Protein AF-A0A3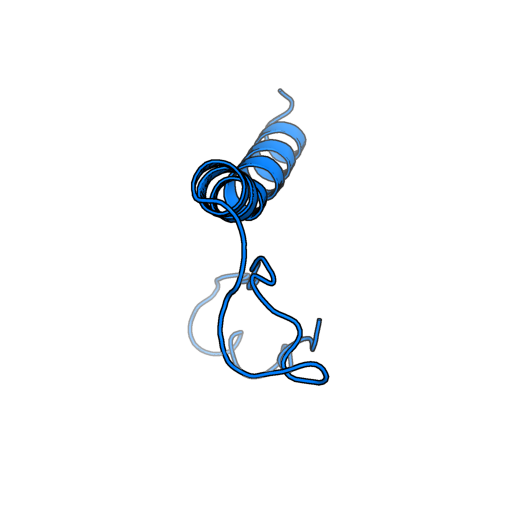68F0V9-F1 (afdb_monomer_lite)

Organism: Ancylostoma caninum (NCBI:txid29170)

Sequence (61 aa):
MNRAPKEFIDSLLFVSAAIVCVTLLNRMKGDQVIIEHDQYIEFEERPFRLVTALIRKQLGY

InterPro domains:
  IPR035994 Nucleoside phosphorylase superfamily [G3DSA:3.40.50.1580] (8-61)

Foldseek 3Di:
DDDDPPPPPCPPDVDDDDDDAFDQDDVVVHDDRDDDPVVVVVRRCVSVVVVVVVVCVVVVD

Secondary structure (DSSP, 8-state):
-----TTTTTTT--------------GGG-SS----HHHHHHHHHHHHHHHHHHHHHHHT-

Structure (mmCIF, N/CA/C/O backbone):
data_AF-A0A368F0V9-F1
#
_entry.id   AF-A0A368F0V9-F1
#
loop_
_a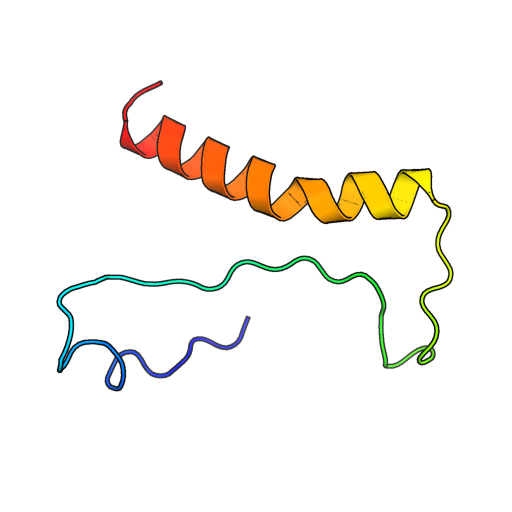tom_site.group_PDB
_atom_site.id
_atom_site.type_symbol
_atom_site.label_atom_id
_atom_site.label_alt_id
_atom_site.label_comp_id
_atom_site.label_asym_id
_atom_site.label_entity_id
_atom_site.label_seq_id
_atom_site.pdbx_PDB_ins_code
_atom_site.Cartn_x
_atom_site.Cartn_y
_atom_site.Cartn_z
_atom_site.occupancy
_atom_site.B_iso_or_equiv
_atom_site.auth_seq_id
_atom_site.auth_comp_id
_atom_site.auth_asym_id
_atom_site.auth_atom_id
_atom_site.pdbx_PDB_model_num
ATOM 1 N N . MET A 1 1 ? 4.799 -8.860 6.990 1.00 41.81 1 MET A N 1
ATOM 2 C CA . MET A 1 1 ? 4.253 -7.744 7.792 1.00 41.81 1 MET A CA 1
ATOM 3 C C . MET A 1 1 ? 4.709 -7.965 9.224 1.00 41.81 1 MET A C 1
ATOM 5 O O . MET A 1 1 ? 4.066 -8.692 9.971 1.00 41.81 1 MET A O 1
ATOM 9 N N . ASN A 1 2 ? 5.904 -7.470 9.548 1.00 44.72 2 ASN A N 1
ATOM 10 C CA . ASN A 1 2 ? 6.522 -7.691 10.851 1.00 44.72 2 ASN A CA 1
ATOM 11 C C . ASN A 1 2 ? 5.796 -6.802 11.855 1.00 44.72 2 ASN A C 1
ATOM 13 O O . ASN A 1 2 ? 5.829 -5.579 11.746 1.00 44.72 2 ASN A O 1
ATOM 17 N N . ARG A 1 3 ? 5.060 -7.424 12.774 1.00 54.69 3 ARG A N 1
ATOM 18 C CA . ARG A 1 3 ? 4.380 -6.722 13.857 1.00 54.69 3 ARG A CA 1
ATOM 19 C C . ARG A 1 3 ? 5.482 -6.147 14.752 1.00 54.69 3 ARG A C 1
ATOM 21 O O . ARG A 1 3 ? 6.254 -6.922 15.311 1.00 54.69 3 ARG A O 1
ATOM 28 N N . ALA A 1 4 ? 5.593 -4.821 14.840 1.00 54.88 4 ALA A N 1
ATOM 29 C CA . ALA A 1 4 ? 6.414 -4.202 15.876 1.00 54.88 4 ALA A CA 1
ATOM 30 C C . ALA A 1 4 ? 5.944 -4.742 17.244 1.00 54.88 4 ALA A C 1
ATOM 32 O O . ALA A 1 4 ? 4.738 -4.983 17.405 1.00 54.88 4 ALA A O 1
ATO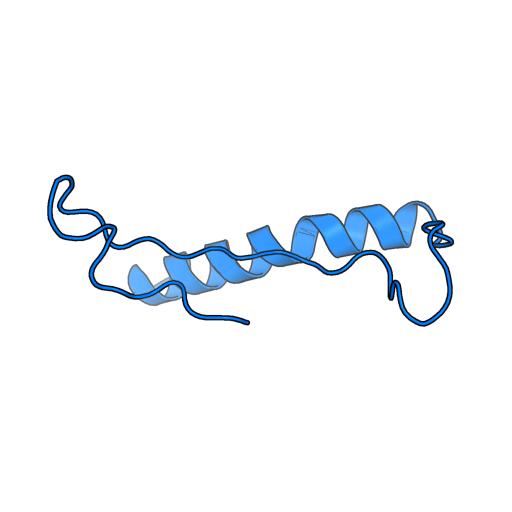M 33 N N . PRO A 1 5 ? 6.858 -5.008 18.193 1.00 56.09 5 PRO A N 1
ATOM 34 C CA . PRO A 1 5 ? 6.478 -5.497 19.511 1.00 56.09 5 PRO A CA 1
ATOM 35 C C . PRO A 1 5 ? 5.482 -4.512 20.132 1.00 56.09 5 PRO A C 1
ATOM 37 O O . PRO A 1 5 ? 5.763 -3.319 20.238 1.00 56.09 5 PRO A O 1
ATOM 40 N N . LYS A 1 6 ? 4.299 -5.021 20.499 1.00 54.41 6 LYS A N 1
ATOM 41 C CA . LYS A 1 6 ? 3.162 -4.236 21.021 1.00 54.41 6 LYS A CA 1
ATOM 42 C C . LYS A 1 6 ? 3.520 -3.418 22.270 1.00 54.41 6 LYS A C 1
ATOM 44 O O . LYS A 1 6 ? 2.849 -2.460 22.606 1.00 54.41 6 LYS A O 1
ATOM 49 N N . GLU A 1 7 ? 4.607 -3.789 22.929 1.00 52.94 7 GLU A N 1
ATOM 50 C CA . GLU A 1 7 ? 4.988 -3.330 24.262 1.00 52.94 7 GLU A CA 1
ATOM 51 C C . GLU A 1 7 ? 5.732 -1.985 24.254 1.00 52.94 7 GLU A C 1
ATOM 53 O O . GLU A 1 7 ? 5.873 -1.359 25.299 1.00 52.94 7 GLU A O 1
ATOM 58 N N . PHE A 1 8 ? 6.196 -1.513 23.089 1.00 51.25 8 PHE A N 1
ATOM 59 C CA . PHE A 1 8 ? 7.003 -0.288 22.997 1.00 51.25 8 PHE A CA 1
ATOM 60 C C . PHE A 1 8 ? 6.184 0.993 22.740 1.00 51.25 8 PHE A C 1
ATOM 62 O O . PHE A 1 8 ? 6.665 2.083 23.031 1.00 51.25 8 PHE A O 1
ATOM 69 N N . ILE A 1 9 ? 4.958 0.892 22.208 1.00 53.44 9 ILE A N 1
ATOM 70 C CA . ILE A 1 9 ? 4.110 2.061 21.883 1.00 53.44 9 ILE A CA 1
ATOM 71 C C . ILE A 1 9 ? 3.061 2.337 22.977 1.00 53.44 9 ILE A C 1
ATOM 73 O O . ILE A 1 9 ? 2.739 3.496 23.233 1.00 53.44 9 ILE A O 1
ATOM 77 N N . ASP A 1 10 ? 2.591 1.304 23.681 1.00 54.19 10 ASP A N 1
ATOM 78 C CA . ASP A 1 10 ? 1.442 1.404 24.596 1.00 54.19 10 ASP A CA 1
ATOM 79 C C . ASP A 1 10 ? 1.745 2.093 25.953 1.00 54.19 10 ASP A C 1
ATOM 81 O O . ASP A 1 10 ? 0.820 2.333 26.726 1.00 54.19 10 ASP A O 1
ATOM 85 N N . SER A 1 11 ? 3.003 2.433 26.281 1.00 56.84 11 SER A N 1
ATOM 86 C CA . SER A 1 11 ? 3.368 2.945 27.621 1.00 56.84 11 SER A CA 1
ATOM 87 C C . SER A 1 11 ? 3.385 4.473 27.778 1.00 56.84 11 SER A C 1
ATOM 89 O O . SER A 1 11 ? 3.463 4.950 28.910 1.00 56.84 11 SER A O 1
ATOM 91 N N . LEU A 1 12 ? 3.283 5.254 26.690 1.00 63.50 12 LEU A N 1
ATOM 92 C CA . LEU A 1 12 ? 3.356 6.728 26.757 1.00 63.50 12 LEU A CA 1
ATOM 93 C C . LEU A 1 12 ? 2.235 7.469 26.006 1.00 63.50 12 LEU A C 1
ATOM 95 O O . LEU A 1 12 ? 1.911 8.600 26.362 1.00 63.50 12 LEU A O 1
ATOM 99 N N . LEU A 1 13 ? 1.600 6.845 25.010 1.00 61.47 13 LEU A N 1
ATOM 100 C CA . LEU A 1 13 ? 0.440 7.388 24.299 1.00 61.47 13 LEU A CA 1
ATOM 101 C C . LEU A 1 13 ? -0.619 6.281 24.214 1.00 61.47 13 LEU A C 1
ATOM 103 O O . LEU A 1 13 ? -0.352 5.224 23.655 1.00 61.47 13 LEU A O 1
ATOM 107 N N . PHE A 1 14 ? -1.828 6.515 24.729 1.00 74.12 14 PHE A N 1
ATOM 108 C CA . PHE A 1 14 ? -2.972 5.601 24.573 1.00 74.12 14 PHE A CA 1
ATOM 109 C C . PHE A 1 14 ? -3.494 5.611 23.120 1.00 74.12 14 PHE A C 1
ATOM 111 O O . PHE A 1 14 ? -4.620 6.026 22.854 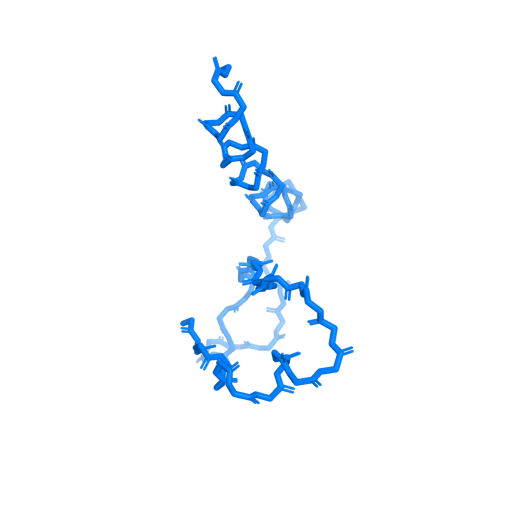1.00 74.12 14 PHE A O 1
ATOM 118 N N . VAL A 1 15 ? -2.673 5.206 22.149 1.00 81.69 15 VAL A N 1
ATOM 119 C CA . VAL A 1 15 ? -3.040 5.187 20.728 1.00 81.69 15 VAL A CA 1
ATOM 120 C C . VAL A 1 15 ? -2.684 3.841 20.120 1.00 81.69 15 VAL A C 1
ATOM 122 O O . VAL A 1 15 ? -1.518 3.486 19.980 1.00 81.69 15 VAL A O 1
ATOM 125 N N . SER A 1 16 ? -3.708 3.109 19.683 1.00 83.56 16 SER A N 1
ATOM 126 C CA . SER A 1 16 ? -3.515 1.927 18.848 1.00 83.56 16 SER A CA 1
ATOM 127 C C . SER A 1 16 ? -3.048 2.348 17.454 1.00 83.56 16 SER A C 1
ATOM 129 O O . SER A 1 16 ? -3.769 3.043 16.740 1.00 83.56 16 SER A O 1
ATOM 131 N N . ALA A 1 17 ? -1.852 1.913 17.058 1.00 86.06 17 ALA A N 1
ATOM 132 C CA . ALA A 1 17 ? -1.243 2.257 15.776 1.00 86.06 17 ALA A CA 1
ATOM 133 C C . ALA A 1 17 ? -0.959 1.018 14.912 1.00 86.06 17 ALA A C 1
ATOM 135 O O . ALA A 1 17 ? -0.708 -0.082 15.410 1.00 86.06 17 ALA A O 1
ATOM 136 N N . ALA A 1 18 ? -0.969 1.206 13.592 1.00 90.00 18 ALA A N 1
ATOM 137 C CA . ALA A 1 18 ? -0.577 0.202 12.610 1.00 90.00 18 ALA A CA 1
ATOM 138 C C . ALA A 1 18 ? 0.100 0.874 11.407 1.00 90.00 18 ALA A C 1
ATOM 140 O O . ALA A 1 18 ? -0.246 1.995 11.043 1.00 90.00 18 ALA A O 1
ATOM 141 N N . ILE A 1 19 ? 1.042 0.170 10.773 1.00 92.88 19 ILE A N 1
ATOM 142 C CA . ILE A 1 19 ? 1.694 0.610 9.533 1.00 92.88 19 ILE A CA 1
ATOM 143 C C . ILE A 1 19 ? 1.097 -0.179 8.371 1.00 92.88 19 ILE A C 1
ATOM 145 O O . ILE A 1 19 ? 1.081 -1.412 8.392 1.00 92.88 19 ILE A O 1
ATOM 149 N N . VAL A 1 20 ? 0.636 0.537 7.349 1.00 94.06 20 VAL A N 1
ATOM 150 C CA . VAL A 1 20 ? 0.118 -0.027 6.101 1.00 94.06 20 VAL A CA 1
ATOM 151 C C . VAL A 1 20 ? 0.909 0.586 4.954 1.00 94.06 20 VAL A C 1
ATOM 153 O O . VAL A 1 20 ? 0.931 1.802 4.799 1.00 94.06 20 VAL A O 1
ATOM 156 N N . CYS A 1 21 ? 1.570 -0.249 4.158 1.00 96.00 21 CYS A N 1
ATOM 157 C CA . CYS A 1 21 ? 2.364 0.187 3.015 1.00 96.00 21 CYS A CA 1
ATOM 158 C C . CYS A 1 21 ? 2.126 -0.715 1.801 1.00 96.00 21 CYS A C 1
ATOM 160 O O . CYS A 1 21 ? 1.730 -1.876 1.935 1.00 96.00 21 CYS A O 1
ATOM 162 N N . VAL A 1 22 ? 2.383 -0.168 0.613 1.00 97.25 22 VAL A N 1
ATOM 163 C CA . VAL A 1 22 ? 2.459 -0.920 -0.643 1.00 97.25 22 VAL A CA 1
ATOM 164 C C . VAL A 1 22 ? 3.919 -1.259 -0.951 1.00 97.25 22 VAL A C 1
ATOM 166 O O . VAL A 1 22 ? 4.838 -0.579 -0.501 1.00 97.25 22 VAL A O 1
ATOM 169 N N . THR A 1 23 ? 4.147 -2.329 -1.708 1.00 96.62 23 THR A N 1
ATOM 170 C CA . THR A 1 23 ? 5.478 -2.677 -2.221 1.00 96.62 23 THR A CA 1
ATOM 171 C C . THR A 1 23 ? 5.575 -2.254 -3.681 1.00 96.62 23 THR A C 1
ATOM 173 O O . THR A 1 23 ? 4.862 -2.804 -4.514 1.00 96.62 23 THR A O 1
ATOM 176 N N . LEU A 1 24 ? 6.454 -1.294 -3.983 1.00 96.88 24 LEU A N 1
ATOM 177 C CA . LEU A 1 24 ? 6.659 -0.782 -5.347 1.00 96.88 24 LEU A CA 1
ATOM 178 C C . LEU A 1 24 ? 7.676 -1.603 -6.150 1.00 96.88 24 LEU A C 1
ATOM 180 O O . LEU A 1 24 ? 7.588 -1.674 -7.370 1.00 96.88 24 LEU A O 1
ATOM 184 N N . LEU A 1 25 ? 8.629 -2.250 -5.473 1.00 96.31 25 LEU A N 1
ATOM 185 C CA . LEU A 1 25 ? 9.623 -3.114 -6.106 1.00 96.31 25 LEU A CA 1
ATOM 186 C C . LEU A 1 25 ? 9.966 -4.325 -5.245 1.00 96.31 25 LEU A C 1
ATOM 188 O O . LEU A 1 25 ? 9.950 -4.269 -4.013 1.00 96.31 25 LEU A O 1
ATOM 192 N N . ASN A 1 26 ? 10.358 -5.410 -5.907 1.00 96.25 26 ASN A N 1
ATOM 193 C CA . ASN A 1 26 ? 10.987 -6.544 -5.248 1.00 96.25 26 ASN A CA 1
ATOM 194 C C . ASN A 1 26 ? 12.512 -6.397 -5.308 1.00 96.25 26 ASN A C 1
ATOM 196 O O . ASN A 1 26 ? 13.126 -6.749 -6.313 1.00 96.25 26 ASN A O 1
ATOM 200 N N . ARG A 1 27 ? 13.105 -5.956 -4.194 1.00 96.81 27 ARG A N 1
ATOM 201 C CA . ARG A 1 27 ? 14.558 -5.773 -4.014 1.00 96.81 27 ARG A CA 1
ATOM 202 C C . ARG A 1 27 ? 15.392 -7.024 -4.327 1.00 96.81 27 ARG A C 1
ATOM 204 O O . ARG A 1 27 ? 16.548 -6.907 -4.704 1.00 96.81 27 ARG A O 1
ATOM 211 N N . MET A 1 28 ? 14.814 -8.225 -4.232 1.00 97.94 28 MET A N 1
ATOM 212 C CA . MET A 1 28 ? 15.511 -9.474 -4.579 1.00 97.94 28 MET A CA 1
ATOM 213 C C . MET A 1 28 ? 15.725 -9.649 -6.090 1.00 97.94 28 MET A C 1
ATOM 215 O O . MET A 1 28 ? 16.437 -10.559 -6.503 1.00 97.94 28 MET A O 1
ATOM 219 N N . LYS A 1 29 ? 15.071 -8.825 -6.917 1.00 96.69 29 LYS A N 1
ATOM 220 C CA . LYS A 1 29 ? 15.139 -8.869 -8.384 1.00 96.69 29 LYS A CA 1
ATOM 221 C C . LYS A 1 29 ? 15.801 -7.626 -8.991 1.00 96.69 29 LYS A C 1
ATOM 223 O O . LYS A 1 29 ? 15.864 -7.522 -10.211 1.00 96.69 29 LYS A O 1
ATOM 228 N N . GLY A 1 30 ? 16.277 -6.702 -8.159 1.00 96.25 30 GLY A N 1
ATOM 229 C CA . GLY A 1 30 ? 16.870 -5.433 -8.570 1.00 96.25 30 GLY A CA 1
ATOM 230 C C . GLY A 1 30 ? 16.447 -4.284 -7.658 1.00 96.25 30 GLY A C 1
ATOM 231 O O . GLY A 1 30 ? 15.505 -4.409 -6.878 1.00 96.25 30 GLY A O 1
ATOM 232 N N . ASP A 1 31 ? 17.145 -3.157 -7.770 1.00 97.31 31 ASP A N 1
ATOM 233 C CA . ASP A 1 31 ? 16.950 -2.001 -6.885 1.00 97.31 31 ASP A CA 1
ATOM 234 C C . ASP A 1 31 ? 16.221 -0.822 -7.547 1.00 97.31 31 ASP A C 1
ATOM 236 O O . ASP A 1 31 ? 15.807 0.109 -6.859 1.00 97.31 31 ASP A O 1
ATOM 240 N N . GLN A 1 32 ? 16.039 -0.852 -8.870 1.00 96.69 32 GLN A N 1
ATOM 241 C CA . GLN A 1 32 ? 15.300 0.184 -9.590 1.00 96.69 32 GLN A CA 1
ATOM 242 C C . GLN A 1 32 ? 13.814 -0.173 -9.673 1.00 96.69 32 GLN A C 1
ATOM 244 O O . GLN A 1 32 ? 13.445 -1.315 -9.952 1.00 96.69 32 GLN A O 1
ATOM 249 N N . VAL A 1 33 ? 12.952 0.817 -9.441 1.00 96.25 33 VAL A N 1
ATOM 250 C CA . VAL A 1 33 ? 11.508 0.696 -9.663 1.00 96.25 33 VAL A CA 1
ATOM 251 C C . VAL A 1 33 ? 11.260 0.825 -11.163 1.00 96.25 33 VAL A C 1
ATOM 253 O O . VAL A 1 33 ? 11.362 1.916 -11.715 1.00 96.25 33 VAL A O 1
ATOM 256 N N . ILE A 1 34 ? 10.976 -0.298 -11.821 1.00 95.81 34 ILE A N 1
ATOM 257 C CA . ILE A 1 34 ? 10.725 -0.367 -13.265 1.00 95.81 34 ILE A CA 1
ATOM 258 C C . ILE A 1 34 ? 9.259 -0.765 -13.461 1.00 95.81 34 ILE A C 1
ATOM 260 O O . ILE A 1 34 ? 8.945 -1.942 -13.629 1.00 95.81 34 ILE A O 1
ATOM 264 N N . ILE A 1 35 ? 8.362 0.213 -13.347 1.00 96.25 35 ILE A N 1
ATOM 265 C CA . ILE A 1 35 ? 6.919 0.078 -13.594 1.00 96.25 35 ILE A CA 1
ATOM 266 C C . ILE A 1 35 ? 6.427 1.304 -14.367 1.00 96.25 35 ILE A C 1
ATOM 268 O O . ILE A 1 35 ? 7.048 2.365 -14.296 1.00 96.25 35 ILE A O 1
ATOM 272 N N . GLU A 1 36 ? 5.312 1.164 -15.081 1.00 97.75 36 GLU A N 1
ATOM 273 C CA . GLU A 1 36 ? 4.696 2.287 -15.795 1.00 97.75 36 GLU A CA 1
ATOM 274 C C . GLU A 1 36 ? 4.115 3.319 -14.817 1.00 97.75 36 GLU A C 1
ATOM 276 O O . GLU A 1 36 ? 3.702 2.979 -13.704 1.00 97.75 36 GLU A O 1
ATOM 281 N N . HIS A 1 37 ? 4.035 4.584 -15.238 1.00 96.75 37 HIS A N 1
ATOM 282 C CA . HIS A 1 37 ? 3.544 5.681 -14.393 1.00 96.75 37 HIS A CA 1
ATOM 283 C C . HIS A 1 37 ? 2.133 5.422 -13.841 1.00 96.75 37 HIS A C 1
ATOM 285 O O . HIS A 1 37 ? 1.886 5.598 -12.649 1.00 96.75 37 HIS A O 1
ATOM 291 N N . ASP A 1 38 ? 1.233 4.906 -14.676 1.00 97.94 38 ASP A N 1
ATOM 292 C CA . ASP A 1 38 ? -0.139 4.598 -14.265 1.00 97.94 38 ASP A CA 1
ATOM 293 C C . ASP A 1 38 ? -0.191 3.466 -13.226 1.00 97.94 38 ASP A C 1
ATOM 295 O O . ASP A 1 38 ? -1.017 3.480 -12.313 1.00 97.94 38 ASP A O 1
ATOM 299 N N . GLN A 1 39 ? 0.727 2.496 -13.318 1.00 97.19 39 GLN A N 1
ATOM 300 C CA . GLN A 1 39 ? 0.845 1.425 -12.324 1.00 97.19 39 GLN A CA 1
ATOM 301 C C . GLN A 1 39 ? 1.399 1.947 -10.998 1.00 97.19 39 GLN A C 1
ATOM 303 O O . GLN A 1 39 ? 0.980 1.495 -9.934 1.00 97.19 39 GLN A O 1
ATOM 308 N N . TYR A 1 40 ? 2.327 2.903 -11.058 1.00 97.25 40 TYR A N 1
ATOM 309 C CA . TYR A 1 40 ? 2.864 3.567 -9.877 1.00 97.25 40 TYR A CA 1
ATOM 310 C C . TYR A 1 40 ? 1.750 4.288 -9.100 1.00 97.25 40 TYR A C 1
ATOM 312 O O . TYR A 1 40 ? 1.597 4.049 -7.901 1.00 97.25 40 TYR A O 1
ATOM 320 N N . ILE A 1 41 ? 0.914 5.073 -9.795 1.00 97.56 41 ILE A N 1
ATOM 321 C CA . ILE A 1 41 ? -0.238 5.770 -9.196 1.00 97.56 41 ILE A CA 1
ATOM 322 C C . ILE A 1 41 ? -1.218 4.768 -8.576 1.00 97.56 41 ILE A C 1
ATOM 324 O O . ILE A 1 41 ? -1.604 4.912 -7.416 1.00 97.56 41 ILE A O 1
ATOM 328 N N . GLU A 1 42 ? -1.580 3.707 -9.305 1.00 98.00 42 GLU A N 1
ATOM 329 C CA . GLU A 1 42 ? -2.512 2.698 -8.788 1.00 98.00 42 GLU A CA 1
ATOM 330 C C . GLU A 1 42 ? -1.983 2.028 -7.514 1.00 98.00 42 GLU A C 1
ATOM 332 O O . GLU A 1 42 ? -2.751 1.766 -6.586 1.00 98.00 42 GLU A O 1
ATOM 337 N N . PHE A 1 43 ? -0.675 1.771 -7.431 1.00 97.75 43 PHE A N 1
ATOM 338 C CA . PHE A 1 43 ? -0.072 1.149 -6.254 1.00 97.75 43 PHE A CA 1
ATOM 339 C C . PHE A 1 43 ? -0.104 2.085 -5.044 1.00 97.75 43 PHE A C 1
ATOM 341 O O . PHE A 1 43 ? -0.416 1.625 -3.940 1.00 97.75 43 PHE A O 1
ATOM 348 N N . GLU A 1 44 ? 0.163 3.377 -5.235 1.00 96.31 44 GLU A N 1
ATOM 349 C CA . GLU A 1 44 ? 0.105 4.383 -4.168 1.00 96.31 44 GLU A CA 1
ATOM 350 C C . GLU A 1 44 ? -1.309 4.578 -3.598 1.00 96.31 44 GLU A C 1
ATOM 352 O O . GLU A 1 44 ? -1.454 4.886 -2.414 1.00 96.31 44 GLU A O 1
ATOM 357 N N . GLU A 1 45 ? -2.364 4.311 -4.373 1.00 97.94 45 GLU A N 1
ATOM 358 C CA . GLU A 1 45 ? -3.751 4.394 -3.893 1.00 97.94 45 GLU A CA 1
ATOM 359 C C . GLU A 1 45 ? -4.172 3.217 -2.992 1.00 97.94 45 GLU A C 1
ATOM 361 O O . GLU A 1 45 ? -5.099 3.338 -2.180 1.00 97.94 45 GLU A O 1
ATOM 366 N N . ARG A 1 46 ? -3.516 2.054 -3.097 1.00 98.25 46 ARG A N 1
ATOM 367 C CA . ARG A 1 46 ? -3.929 0.821 -2.390 1.00 98.25 46 ARG A CA 1
ATOM 368 C C . ARG A 1 46 ? -3.986 0.957 -0.860 1.00 98.25 46 ARG A C 1
ATOM 370 O O . ARG A 1 46 ? -4.970 0.477 -0.286 1.00 98.25 46 ARG A O 1
ATOM 377 N N . PRO A 1 47 ? -3.009 1.585 -0.171 1.00 98.00 47 PRO A N 1
ATOM 378 C CA . PRO A 1 47 ? -3.082 1.800 1.273 1.00 98.00 47 PRO A CA 1
ATOM 379 C C . PRO A 1 47 ? -4.312 2.619 1.675 1.00 98.00 47 PRO A C 1
ATOM 381 O O . PRO A 1 47 ? -5.014 2.237 2.611 1.00 98.00 47 PRO A O 1
ATOM 384 N N . PHE A 1 48 ? -4.623 3.688 0.935 1.00 97.06 48 PHE A N 1
ATOM 385 C CA . PHE A 1 48 ? -5.783 4.537 1.211 1.00 97.06 48 PHE A CA 1
ATOM 386 C C . PHE A 1 48 ? -7.090 3.778 1.016 1.00 97.06 48 PHE A C 1
ATOM 388 O O . PHE A 1 48 ? -7.935 3.781 1.907 1.00 97.06 48 PHE A O 1
ATOM 395 N N . ARG A 1 49 ? -7.232 3.039 -0.091 1.00 97.81 49 ARG A N 1
ATOM 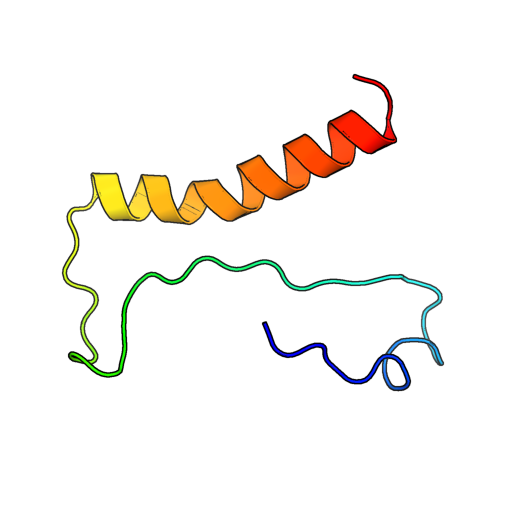396 C CA . ARG A 1 49 ? -8.424 2.214 -0.354 1.00 97.81 49 ARG A CA 1
ATOM 397 C C . ARG A 1 49 ? -8.681 1.212 0.773 1.00 97.81 49 ARG A C 1
ATOM 399 O O . ARG A 1 49 ? -9.822 1.068 1.213 1.00 97.81 49 ARG A O 1
ATOM 406 N N . LEU A 1 50 ? -7.631 0.554 1.267 1.00 97.25 50 LEU A N 1
ATOM 407 C CA . LEU A 1 50 ? -7.731 -0.393 2.378 1.00 97.25 50 LEU A CA 1
ATOM 408 C C . LEU A 1 50 ? -8.127 0.298 3.692 1.00 97.25 50 LEU A C 1
ATOM 410 O O . LEU A 1 50 ? -9.040 -0.166 4.377 1.00 97.25 50 LEU A O 1
ATOM 414 N N . VAL A 1 51 ? -7.459 1.400 4.041 1.00 96.94 51 VAL A N 1
ATOM 415 C CA . VAL A 1 51 ? -7.719 2.142 5.285 1.00 96.94 51 VAL A CA 1
ATOM 416 C C . VAL A 1 51 ? -9.128 2.733 5.281 1.00 96.94 51 VAL A C 1
ATOM 418 O O . VAL A 1 51 ? -9.863 2.565 6.252 1.00 96.94 51 VAL A O 1
ATOM 421 N N . THR A 1 52 ? -9.562 3.344 4.180 1.00 97.25 52 THR A N 1
ATOM 422 C CA . THR A 1 52 ? -10.923 3.876 4.048 1.00 97.25 52 THR A CA 1
ATOM 423 C C . THR A 1 52 ? -11.969 2.768 4.138 1.00 97.25 52 THR A C 1
ATOM 425 O O . THR A 1 52 ? -12.975 2.947 4.822 1.00 97.25 52 THR A O 1
ATOM 428 N N . ALA A 1 53 ? -11.744 1.607 3.513 1.00 97.25 53 ALA A N 1
ATOM 429 C CA . ALA A 1 53 ? -12.655 0.467 3.636 1.00 97.25 53 ALA A CA 1
ATOM 430 C C . ALA A 1 53 ? -12.768 -0.030 5.089 1.00 97.25 53 ALA A C 1
ATOM 432 O O . ALA A 1 53 ? -13.868 -0.334 5.555 1.00 97.25 53 ALA A O 1
ATOM 433 N N . LEU A 1 54 ? -11.652 -0.066 5.826 1.00 96.19 54 LEU A N 1
ATOM 434 C CA . LEU A 1 54 ? -11.645 -0.421 7.245 1.00 96.19 54 LEU A CA 1
ATOM 435 C C . LEU A 1 54 ? -12.426 0.596 8.088 1.00 96.19 54 LEU A C 1
ATOM 437 O O . LEU A 1 54 ? -13.263 0.192 8.893 1.00 96.19 54 LEU A O 1
ATOM 441 N N . ILE A 1 55 ? -12.187 1.894 7.879 1.00 96.31 55 ILE A N 1
ATOM 442 C CA . ILE A 1 55 ? -12.887 2.976 8.588 1.00 96.31 55 ILE A CA 1
ATOM 443 C C . ILE A 1 55 ? -14.394 2.893 8.329 1.00 96.31 55 ILE A C 1
ATOM 445 O O . ILE A 1 55 ? -15.179 2.915 9.272 1.00 96.31 55 ILE A O 1
ATOM 449 N N . ARG A 1 56 ? -14.813 2.727 7.068 1.00 97.44 56 ARG A N 1
ATOM 450 C CA . ARG A 1 56 ? -16.234 2.587 6.708 1.00 97.44 56 ARG A CA 1
ATOM 451 C C . ARG A 1 56 ? -16.893 1.417 7.430 1.0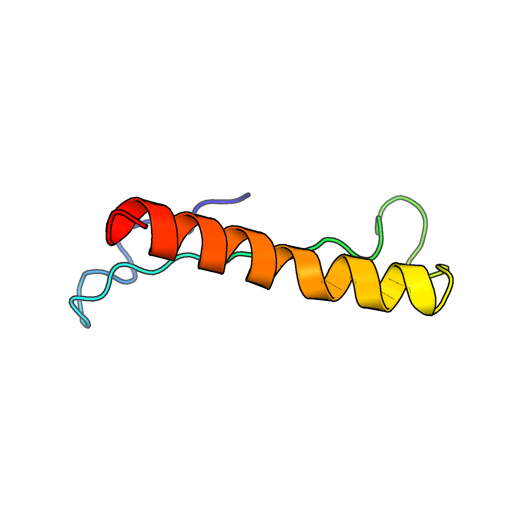0 97.44 56 ARG A C 1
ATOM 453 O O . ARG A 1 56 ? -17.932 1.601 8.056 1.00 97.44 56 ARG A O 1
ATOM 460 N N . LYS A 1 57 ? -16.231 0.256 7.444 1.00 96.62 57 LYS A N 1
ATOM 461 C CA . LYS A 1 57 ? -16.707 -0.933 8.160 1.00 96.62 57 LYS A CA 1
ATOM 462 C C . LYS A 1 57 ? -16.845 -0.696 9.669 1.00 96.62 57 LYS A C 1
ATOM 464 O O . LYS A 1 57 ? -17.772 -1.224 10.273 1.00 96.62 57 LYS A O 1
ATOM 469 N N . GLN A 1 58 ? -15.937 0.068 10.281 1.00 95.00 58 GLN A N 1
ATOM 470 C CA . GLN A 1 58 ? -15.998 0.396 11.712 1.00 95.00 58 GLN A CA 1
ATOM 471 C C . GLN A 1 58 ? -17.097 1.410 12.045 1.00 95.00 58 GLN A C 1
ATOM 473 O O . GLN A 1 58 ? -17.672 1.344 13.127 1.00 95.00 58 GLN A O 1
ATOM 478 N N . LEU A 1 59 ? -17.398 2.323 11.121 1.00 96.94 59 LEU A N 1
ATOM 479 C CA . LEU A 1 59 ? -18.446 3.334 11.278 1.00 96.94 59 LEU A CA 1
ATOM 480 C C . LEU A 1 59 ? -19.842 2.852 10.839 1.00 96.94 59 LEU A C 1
ATOM 482 O O . LEU A 1 59 ? -20.819 3.546 11.102 1.00 96.94 59 LEU A O 1
ATOM 486 N N . GLY A 1 60 ? -19.951 1.682 10.197 1.00 90.75 60 GLY A N 1
ATOM 487 C CA . GLY A 1 60 ? -21.226 1.099 9.760 1.00 90.75 60 GLY A CA 1
ATOM 488 C C . GLY A 1 60 ? -21.760 1.610 8.412 1.00 90.75 60 GLY A C 1
ATOM 489 O O . GLY A 1 60 ? -22.971 1.560 8.203 1.00 90.75 60 GLY A O 1
ATOM 490 N N . TYR A 1 61 ? -20.881 2.088 7.519 1.00 73.69 61 TYR A N 1
ATOM 491 C CA . TYR A 1 61 ? -21.183 2.509 6.131 1.00 73.69 61 TYR A CA 1
ATOM 492 C C . TYR A 1 61 ? -20.685 1.520 5.061 1.00 73.69 61 TYR A C 1
ATOM 494 O O . TYR A 1 61 ? -19.905 0.605 5.407 1.00 73.69 61 TYR A O 1
#

pLDDT: mean 86.05, std 17.66, range [41.81, 98.25]

Radius of gyration: 15.97 Å; chains: 1; bounding box: 38×17×43 Å